Protein AF-A0A800EU53-F1 (afdb_monomer_lite)

Secondary structure (DSSP, 8-state):
-HHHHHHHHTT-HHHHHHHHHHTS--TTT-TT-HHHHHHHHHHHHTT-HHHHHHHHHHHHHH-GGGHHHHHH---GGGTTTTT-HHHHHHHHHHSPPP-

Radius of gyration: 13.29 Å; chains: 1; bounding box: 27×33×37 Å

Structure (mmCIF, N/CA/C/O backbone):
data_AF-A0A800EU53-F1
#
_entry.id   AF-A0A800EU53-F1
#
loop_
_atom_site.group_PDB
_atom_site.id
_atom_site.type_symbol
_atom_site.label_atom_id
_atom_site.label_alt_id
_atom_site.label_comp_id
_atom_site.label_asym_id
_atom_site.label_entity_id
_atom_site.label_seq_id
_atom_site.pdbx_PDB_ins_code
_atom_site.Cartn_x
_atom_site.Cartn_y
_atom_site.Cartn_z
_atom_site.occupancy
_atom_site.B_iso_or_equiv
_atom_site.auth_seq_id
_atom_site.auth_comp_id
_atom_site.auth_asym_id
_atom_site.auth_atom_id
_atom_site.pdbx_PDB_model_num
ATOM 1 N N . MET A 1 1 ? -7.072 -10.280 -0.774 1.00 93.19 1 MET A N 1
ATOM 2 C CA . MET A 1 1 ? -6.675 -8.894 -0.455 1.00 93.19 1 MET A CA 1
ATOM 3 C C . MET A 1 1 ? -7.851 -7.916 -0.387 1.00 93.19 1 MET A C 1
ATOM 5 O O . MET A 1 1 ? -7.953 -7.246 0.616 1.00 93.19 1 MET A O 1
ATOM 9 N N . LEU A 1 2 ? -8.804 -7.877 -1.332 1.00 94.56 2 LEU A N 1
ATOM 10 C CA . LEU A 1 2 ? -9.949 -6.929 -1.302 1.00 94.56 2 LEU A CA 1
ATOM 11 C C . LEU A 1 2 ? -10.714 -6.818 0.039 1.00 94.56 2 LEU A C 1
ATOM 13 O O . LEU A 1 2 ? -11.170 -5.736 0.399 1.00 94.56 2 LEU A O 1
ATOM 17 N N . VAL A 1 3 ? -10.826 -7.915 0.797 1.00 97.31 3 VAL A N 1
ATOM 18 C CA . VAL A 1 3 ? -11.456 -7.921 2.129 1.00 97.31 3 VAL A CA 1
ATOM 19 C C . VAL A 1 3 ? -10.759 -6.967 3.112 1.00 97.31 3 VAL A C 1
ATOM 21 O O . VAL A 1 3 ? -11.445 -6.356 3.926 1.00 97.31 3 VAL A O 1
ATOM 24 N N . SER A 1 4 ? -9.439 -6.759 3.024 1.0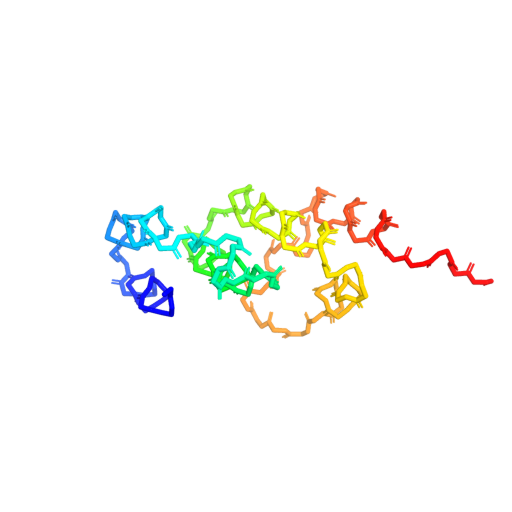0 97.38 4 SER A N 1
ATOM 25 C CA . SER A 1 4 ? -8.740 -5.820 3.914 1.00 97.38 4 SER A CA 1
ATOM 26 C C . SER A 1 4 ? -9.219 -4.381 3.728 1.00 97.38 4 SER A C 1
ATOM 28 O O . SER A 1 4 ? -9.394 -3.680 4.716 1.00 97.38 4 SER A O 1
ATOM 30 N N . ALA A 1 5 ? -9.526 -3.955 2.499 1.00 94.88 5 ALA A N 1
ATOM 31 C CA . ALA A 1 5 ? -10.060 -2.619 2.230 1.00 94.88 5 ALA A CA 1
ATOM 32 C C . ALA A 1 5 ? -11.472 -2.423 2.813 1.00 94.88 5 ALA A C 1
ATOM 34 O O . ALA A 1 5 ? -11.835 -1.319 3.221 1.00 94.88 5 ALA A O 1
ATOM 35 N N . VAL A 1 6 ? -12.277 -3.492 2.865 1.00 96.81 6 VAL A N 1
ATOM 36 C CA . VAL A 1 6 ? -13.595 -3.473 3.521 1.00 96.81 6 VAL A CA 1
ATOM 37 C C . VAL A 1 6 ? -13.432 -3.361 5.036 1.00 96.81 6 VAL A C 1
ATOM 39 O O . VAL A 1 6 ? -14.067 -2.508 5.648 1.00 96.81 6 VAL A O 1
ATOM 42 N N . LEU A 1 7 ? -12.548 -4.171 5.626 1.00 98.25 7 LEU A N 1
ATOM 43 C CA . LEU A 1 7 ? -12.246 -4.134 7.060 1.00 98.25 7 LEU A CA 1
ATOM 44 C C . LEU A 1 7 ? -11.681 -2.772 7.486 1.00 98.25 7 LEU A C 1
ATOM 46 O O . LEU A 1 7 ? -12.137 -2.211 8.479 1.00 98.25 7 LEU A O 1
ATOM 50 N N . ALA A 1 8 ? -10.762 -2.210 6.698 1.00 96.62 8 ALA A N 1
ATOM 51 C CA . ALA A 1 8 ? -10.190 -0.888 6.927 1.00 96.62 8 ALA A CA 1
ATOM 52 C C . ALA A 1 8 ? -11.278 0.190 6.958 1.00 96.62 8 ALA A C 1
ATOM 54 O O . ALA A 1 8 ? -11.371 0.958 7.911 1.00 96.62 8 ALA A O 1
ATOM 55 N N . ARG A 1 9 ? -12.174 0.191 5.962 1.00 93.94 9 ARG A N 1
ATOM 56 C CA . ARG A 1 9 ? -13.276 1.160 5.896 1.00 93.94 9 ARG A CA 1
ATOM 57 C C . ARG A 1 9 ? -14.312 0.978 7.008 1.00 93.94 9 ARG A C 1
ATOM 59 O O . ARG A 1 9 ? -14.979 1.940 7.370 1.00 93.94 9 ARG A O 1
ATOM 66 N N . ALA A 1 10 ? -14.438 -0.228 7.555 1.00 97.62 10 ALA A N 1
ATOM 67 C CA . ALA A 1 10 ? -15.279 -0.514 8.715 1.00 97.62 10 ALA A CA 1
ATOM 68 C C . ALA A 1 10 ? -14.623 -0.138 10.063 1.00 97.62 10 ALA A C 1
ATOM 70 O O . ALA A 1 10 ? -15.226 -0.373 11.106 1.00 97.62 10 ALA A O 1
ATOM 71 N N . GLY A 1 11 ? -13.401 0.413 10.065 1.00 96.50 11 GLY A N 1
ATOM 72 C CA . GLY A 1 11 ? -12.664 0.767 11.284 1.00 96.50 11 GLY A CA 1
ATOM 73 C C . GLY A 1 11 ? -11.999 -0.420 11.992 1.00 96.50 11 GLY A C 1
ATOM 74 O O . GLY A 1 11 ? -11.522 -0.280 13.113 1.00 96.50 11 GLY A O 1
ATOM 75 N N . LEU A 1 12 ? -11.940 -1.594 11.354 1.00 98.44 12 LEU A N 1
ATOM 76 C CA . LEU A 1 12 ? -11.337 -2.811 11.908 1.00 98.44 12 LEU A CA 1
ATOM 77 C C . LEU A 1 12 ? -9.849 -2.895 11.532 1.00 98.44 12 LEU A C 1
ATOM 79 O O . LEU A 1 12 ? -9.440 -3.781 10.775 1.00 98.44 12 LEU A O 1
ATOM 83 N N . ALA A 1 13 ? -9.052 -1.954 12.046 1.00 97.88 13 ALA A N 1
ATOM 84 C CA . ALA A 1 13 ? -7.655 -1.749 11.653 1.00 97.88 13 ALA A CA 1
ATOM 85 C C . ALA A 1 13 ? -6.784 -3.009 11.804 1.00 97.88 13 ALA A C 1
ATOM 87 O O . ALA A 1 13 ? -6.221 -3.478 10.814 1.00 97.88 13 ALA A O 1
ATOM 88 N N . ASP A 1 14 ? -6.758 -3.623 12.990 1.00 98.06 14 ASP A N 1
ATOM 89 C CA . ASP A 1 14 ? -5.934 -4.811 13.264 1.00 98.06 14 ASP A CA 1
ATOM 90 C C . ASP A 1 14 ? -6.289 -5.988 12.343 1.00 98.06 14 ASP A C 1
ATOM 92 O O . ASP A 1 14 ? -5.426 -6.726 11.865 1.00 98.06 14 ASP A O 1
ATOM 96 N N . SER A 1 15 ? -7.581 -6.152 12.043 1.00 98.44 15 SER A N 1
ATOM 97 C CA . SER A 1 15 ? -8.052 -7.208 11.142 1.00 98.44 15 SER A CA 1
ATOM 98 C C . SER A 1 15 ? -7.653 -6.931 9.695 1.00 98.44 15 SER A C 1
ATOM 100 O O . SER A 1 15 ? -7.230 -7.844 8.985 1.00 98.44 15 SER A O 1
ATOM 102 N N . ALA A 1 16 ? -7.757 -5.677 9.249 1.00 98.31 16 ALA A N 1
ATOM 103 C CA . ALA A 1 16 ? -7.300 -5.275 7.927 1.00 98.31 16 ALA A CA 1
ATOM 104 C C . ALA A 1 16 ? -5.791 -5.519 7.768 1.00 98.31 16 ALA A C 1
ATOM 106 O O . ALA A 1 16 ? -5.384 -6.142 6.786 1.00 98.31 16 ALA A O 1
ATOM 107 N N . GLN A 1 17 ? -4.988 -5.122 8.761 1.00 97.75 17 GLN A N 1
ATOM 108 C CA . GLN A 1 17 ? -3.542 -5.359 8.797 1.00 97.75 17 GLN A CA 1
ATOM 109 C C . GLN A 1 17 ? -3.207 -6.854 8.760 1.00 97.75 17 GLN A C 1
ATOM 111 O O . GLN A 1 17 ? -2.398 -7.284 7.939 1.00 97.75 17 GLN A O 1
ATOM 116 N N . ALA A 1 18 ? -3.886 -7.675 9.566 1.00 98.19 18 ALA A N 1
ATOM 117 C CA . ALA A 1 18 ? -3.673 -9.121 9.572 1.00 98.19 18 ALA A CA 1
ATOM 118 C C . ALA A 1 18 ? -3.952 -9.767 8.202 1.00 98.19 18 ALA A C 1
ATOM 120 O O . ALA A 1 18 ? -3.235 -10.681 7.786 1.00 98.19 18 ALA A O 1
ATOM 121 N N . VAL A 1 19 ? -4.980 -9.300 7.484 1.00 98.19 19 VAL A N 1
ATOM 122 C CA . VAL A 1 19 ? -5.275 -9.767 6.120 1.00 98.19 19 VAL A CA 1
ATOM 123 C C . VAL A 1 19 ? -4.214 -9.289 5.129 1.00 98.19 19 VAL A C 1
ATOM 125 O O . VAL A 1 19 ? -3.808 -10.088 4.280 1.00 98.19 19 VAL A O 1
ATOM 128 N N . ILE A 1 20 ? -3.758 -8.032 5.238 1.00 97.81 20 ILE A N 1
ATOM 129 C CA . ILE A 1 20 ? -2.695 -7.465 4.392 1.00 97.81 20 ILE A CA 1
ATOM 130 C C . ILE A 1 20 ? -1.424 -8.306 4.498 1.00 97.81 20 ILE A C 1
ATOM 132 O O . ILE A 1 20 ? -0.935 -8.791 3.480 1.00 97.81 20 ILE A O 1
ATOM 136 N N . GLU A 1 21 ? -0.947 -8.564 5.715 1.00 96.12 21 GLU A N 1
ATOM 137 C CA . GLU A 1 21 ? 0.302 -9.303 5.920 1.00 96.12 21 GLU A CA 1
ATOM 138 C C . GLU A 1 21 ? 0.212 -10.761 5.471 1.00 96.12 21 GLU A C 1
ATOM 140 O O . GLU A 1 21 ? 1.123 -11.280 4.830 1.00 96.12 21 GLU A O 1
ATOM 145 N N . ARG A 1 22 ? -0.915 -11.433 5.730 1.00 95.88 22 ARG A N 1
ATOM 146 C CA . ARG A 1 22 ? -1.070 -12.849 5.358 1.00 95.88 22 ARG A CA 1
ATOM 147 C C . ARG A 1 22 ? -1.343 -13.075 3.877 1.00 95.88 22 ARG A C 1
ATOM 149 O O . ARG A 1 22 ? -1.160 -14.189 3.400 1.00 95.88 22 ARG A O 1
ATOM 156 N N . SER A 1 23 ? -1.817 -12.058 3.157 1.00 95.31 23 SER A N 1
ATOM 157 C CA . SER A 1 23 ? -2.298 -12.223 1.780 1.00 95.31 23 SER A CA 1
ATOM 158 C C . SER A 1 23 ? -1.482 -11.438 0.749 1.00 95.31 23 SER A C 1
ATOM 160 O O . SER A 1 23 ? -2.001 -11.182 -0.338 1.00 95.31 23 SER A O 1
ATOM 162 N N . ARG A 1 24 ? -0.226 -11.069 1.058 1.00 92.12 24 ARG A N 1
ATOM 163 C CA . ARG A 1 24 ? 0.687 -10.354 0.134 1.00 92.12 24 ARG A CA 1
ATOM 164 C C . ARG A 1 24 ? 0.864 -11.065 -1.213 1.00 92.12 24 ARG A C 1
ATOM 166 O O . ARG A 1 24 ? 1.143 -10.412 -2.212 1.00 92.12 24 ARG A O 1
ATOM 173 N N . GLY A 1 25 ? 0.624 -12.375 -1.241 1.00 89.19 25 GLY A N 1
ATOM 174 C CA . GLY A 1 25 ? 0.716 -13.193 -2.441 1.00 89.19 25 GLY A CA 1
ATOM 175 C C . GLY A 1 25 ? 2.108 -13.774 -2.636 1.00 89.19 25 GLY A C 1
ATOM 176 O O . GLY A 1 25 ? 3.103 -13.241 -2.147 1.00 89.19 25 GLY A O 1
ATOM 177 N N . ASP A 1 26 ? 2.151 -14.889 -3.353 1.00 90.62 26 ASP A N 1
ATOM 178 C CA . ASP A 1 26 ? 3.390 -15.531 -3.772 1.00 90.62 26 ASP A CA 1
ATOM 179 C C . ASP A 1 26 ? 3.768 -15.015 -5.175 1.00 90.62 26 ASP A C 1
ATOM 181 O O . ASP A 1 26 ? 2.912 -15.068 -6.058 1.00 90.62 26 ASP A O 1
ATOM 185 N N . PRO A 1 27 ? 4.999 -14.526 -5.419 1.00 92.06 27 PRO A N 1
ATOM 186 C CA . PRO A 1 27 ? 5.422 -14.046 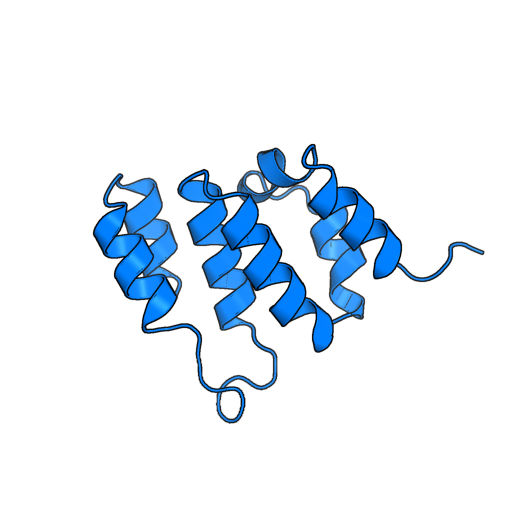-6.739 1.00 92.06 27 PRO A CA 1
ATOM 187 C C . PRO A 1 27 ? 5.329 -15.079 -7.874 1.00 92.06 27 PRO A C 1
ATOM 189 O O . PRO A 1 27 ? 5.296 -14.695 -9.037 1.00 92.06 27 PRO A O 1
ATOM 192 N N . ILE A 1 28 ? 5.298 -16.377 -7.573 1.00 95.44 28 ILE A N 1
ATOM 193 C CA . ILE A 1 28 ? 5.084 -17.446 -8.555 1.00 95.44 28 ILE A CA 1
ATOM 194 C C . ILE A 1 28 ? 3.607 -17.488 -8.977 1.00 95.44 28 ILE A C 1
ATOM 196 O O . ILE A 1 28 ? 3.306 -17.705 -10.149 1.00 95.44 28 ILE A O 1
ATOM 200 N N . LEU A 1 29 ? 2.682 -17.268 -8.036 1.00 95.25 29 LEU A N 1
ATOM 201 C CA . LEU A 1 29 ? 1.231 -17.322 -8.271 1.00 95.25 29 LEU A CA 1
ATOM 202 C C . LEU A 1 29 ? 0.623 -15.962 -8.659 1.00 95.25 29 LEU A C 1
ATOM 204 O O . LEU A 1 29 ? -0.383 -15.920 -9.362 1.00 95.25 29 LEU A O 1
ATOM 208 N N . ASP A 1 30 ? 1.240 -14.858 -8.238 1.00 95.06 30 ASP A N 1
ATOM 209 C CA . ASP A 1 30 ? 0.949 -13.478 -8.642 1.00 95.06 30 ASP A CA 1
ATOM 210 C C . ASP A 1 30 ? 2.236 -12.789 -9.142 1.00 95.06 30 ASP A C 1
ATOM 212 O O . ASP A 1 30 ? 2.796 -11.924 -8.456 1.00 95.06 30 ASP A O 1
ATOM 216 N N . PRO A 1 31 ? 2.719 -13.140 -10.352 1.00 95.12 31 PRO A N 1
ATOM 217 C CA . PRO A 1 31 ? 3.925 -12.536 -10.927 1.00 95.12 31 PRO A CA 1
ATOM 218 C C . PRO A 1 31 ? 3.798 -11.027 -11.132 1.00 95.12 31 PRO A C 1
ATOM 220 O O . PRO A 1 31 ? 4.783 -10.297 -11.078 1.00 95.12 31 PRO A O 1
ATOM 223 N N . THR A 1 32 ? 2.568 -10.553 -11.333 1.00 94.19 32 THR A N 1
ATOM 224 C CA . THR A 1 32 ? 2.251 -9.133 -11.507 1.00 94.19 32 THR A CA 1
ATOM 225 C C . THR A 1 32 ? 2.195 -8.356 -10.200 1.00 94.19 32 THR A C 1
ATOM 227 O O . THR A 1 32 ? 2.003 -7.147 -10.238 1.00 94.19 32 THR A O 1
ATOM 230 N N . ARG A 1 33 ? 2.308 -9.009 -9.037 1.00 95.75 33 ARG A N 1
ATOM 231 C CA . ARG A 1 33 ? 2.180 -8.369 -7.716 1.00 95.75 33 ARG A CA 1
ATOM 232 C C . ARG A 1 33 ? 0.889 -7.555 -7.548 1.00 95.75 33 ARG A C 1
ATOM 234 O O . ARG A 1 33 ? 0.845 -6.591 -6.780 1.00 95.75 33 ARG A O 1
ATOM 241 N N . ASN A 1 34 ? -0.185 -7.931 -8.242 1.00 93.81 34 ASN A N 1
ATOM 242 C CA . ASN A 1 34 ? -1.457 -7.211 -8.209 1.00 93.81 34 ASN A CA 1
ATOM 243 C C . ASN A 1 34 ? -2.072 -7.191 -6.803 1.00 93.81 34 ASN A C 1
ATOM 245 O O . ASN A 1 34 ? -2.759 -6.235 -6.431 1.00 93.81 34 ASN A O 1
ATOM 249 N N . LEU A 1 35 ? -1.801 -8.215 -5.990 1.00 96.38 35 LEU A N 1
ATOM 250 C CA . LEU A 1 35 ? -2.226 -8.250 -4.595 1.00 96.38 35 LEU A CA 1
ATOM 251 C C . LEU A 1 35 ? -1.567 -7.144 -3.762 1.00 96.38 35 LEU A C 1
ATOM 253 O O . LEU A 1 35 ? -2.239 -6.591 -2.890 1.00 96.38 35 LEU A O 1
ATOM 257 N N . LEU A 1 36 ? -0.324 -6.751 -4.059 1.00 95.81 36 LEU A N 1
ATOM 258 C CA . LEU A 1 36 ? 0.343 -5.639 -3.372 1.00 95.81 36 LEU A CA 1
ATOM 259 C C . LEU A 1 36 ? -0.322 -4.302 -3.706 1.00 95.81 36 LEU A C 1
ATOM 261 O O . LEU A 1 36 ? -0.603 -3.526 -2.795 1.00 95.81 36 LEU A O 1
ATOM 265 N N . ARG A 1 37 ? -0.703 -4.075 -4.972 1.00 93.19 37 ARG A N 1
ATOM 266 C CA . ARG A 1 37 ? -1.468 -2.881 -5.379 1.00 93.19 37 ARG A CA 1
ATOM 267 C C . ARG A 1 37 ? -2.792 -2.756 -4.616 1.00 93.19 37 ARG A C 1
ATOM 269 O O . ARG A 1 37 ? -3.153 -1.673 -4.164 1.00 93.19 37 ARG A O 1
ATOM 276 N N . ILE A 1 38 ? -3.509 -3.868 -4.427 1.00 94.25 38 ILE A N 1
ATOM 277 C CA . ILE A 1 38 ? -4.755 -3.887 -3.637 1.00 94.25 38 ILE A CA 1
ATOM 278 C C . ILE A 1 38 ? -4.465 -3.689 -2.139 1.00 94.25 38 ILE A C 1
ATOM 280 O O . ILE A 1 38 ? -5.242 -3.039 -1.440 1.00 94.25 38 ILE A O 1
ATOM 284 N N . GLY A 1 39 ? -3.359 -4.235 -1.629 1.00 96.12 39 GLY A N 1
ATOM 285 C CA . GLY A 1 39 ? -2.921 -4.017 -0.251 1.00 96.12 39 GLY A CA 1
ATOM 286 C C . GLY A 1 39 ? -2.591 -2.550 0.031 1.00 96.12 39 GLY A C 1
ATOM 287 O O . GLY A 1 39 ? -2.971 -2.039 1.082 1.00 96.12 39 GLY A O 1
ATOM 288 N N . ALA A 1 40 ? -1.961 -1.858 -0.922 1.00 94.12 40 ALA A N 1
ATOM 289 C CA . ALA A 1 40 ? -1.647 -0.437 -0.813 1.00 94.12 40 ALA A CA 1
ATOM 290 C C . ALA A 1 40 ? -2.910 0.414 -0.661 1.00 94.12 40 ALA A C 1
ATOM 292 O O . ALA A 1 40 ? -2.987 1.223 0.254 1.00 94.12 40 ALA A O 1
ATOM 293 N N . LEU A 1 41 ? -3.938 0.150 -1.477 1.00 92.69 41 LEU A N 1
ATOM 294 C CA . LEU A 1 41 ? -5.262 0.761 -1.325 1.00 92.69 41 LEU A CA 1
ATOM 295 C C . LEU A 1 41 ? -5.802 0.601 0.107 1.00 92.69 41 LEU A C 1
ATOM 297 O O . LEU A 1 41 ? -6.278 1.561 0.709 1.00 92.69 41 LEU A O 1
ATOM 301 N N . ALA A 1 42 ? -5.743 -0.613 0.659 1.00 95.31 42 ALA A N 1
ATOM 302 C CA . ALA A 1 42 ? -6.238 -0.867 2.008 1.00 95.31 42 ALA A CA 1
ATOM 303 C C . ALA A 1 42 ? -5.439 -0.097 3.071 1.00 95.31 42 ALA A C 1
ATOM 305 O O . ALA A 1 42 ? -6.037 0.440 4.001 1.00 95.31 42 ALA A O 1
ATOM 306 N N . ARG A 1 43 ? -4.116 0.008 2.908 1.00 95.62 43 ARG A N 1
ATOM 307 C CA . ARG A 1 43 ? -3.259 0.825 3.775 1.00 95.62 43 ARG A CA 1
ATOM 308 C C . ARG A 1 43 ? -3.574 2.313 3.684 1.00 95.62 43 ARG A C 1
ATOM 310 O O . ARG A 1 43 ? -3.663 2.960 4.721 1.00 95.62 43 ARG A O 1
ATOM 317 N N . THR A 1 44 ? -3.859 2.839 2.494 1.00 93.31 44 THR A N 1
ATOM 318 C CA . THR A 1 44 ? -4.260 4.245 2.367 1.00 93.31 44 THR A CA 1
ATOM 319 C C . THR A 1 44 ? -5.581 4.530 3.079 1.00 93.31 44 THR A C 1
ATOM 321 O O . THR A 1 44 ? -5.692 5.541 3.761 1.00 93.31 44 THR A O 1
ATOM 324 N N . ILE A 1 45 ? -6.555 3.611 3.021 1.00 93.25 45 ILE A N 1
ATOM 325 C CA . ILE A 1 45 ? -7.811 3.738 3.788 1.00 93.25 45 ILE A CA 1
ATOM 326 C C . ILE A 1 45 ? -7.548 3.756 5.30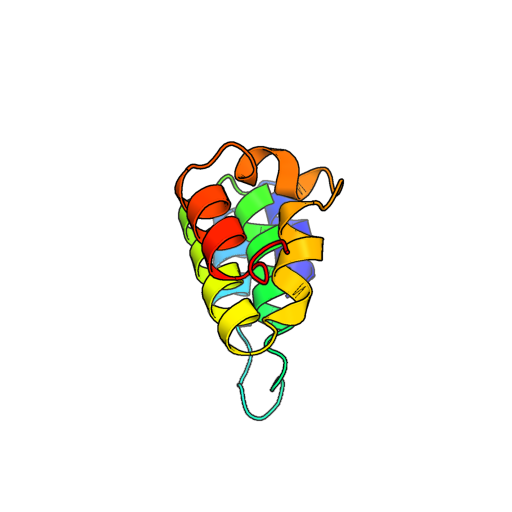5 1.00 93.25 45 ILE A C 1
ATOM 328 O O . ILE A 1 45 ? -8.263 4.435 6.036 1.00 93.25 45 ILE A O 1
ATOM 332 N N . LEU A 1 46 ? -6.533 3.029 5.781 1.00 94.25 46 LEU A N 1
ATOM 333 C CA . LEU A 1 46 ? -6.111 3.039 7.188 1.00 94.25 46 LEU A CA 1
ATOM 334 C C . LEU A 1 46 ? -5.330 4.304 7.585 1.00 94.25 46 LEU A C 1
ATOM 336 O O . LEU A 1 46 ? -5.026 4.467 8.764 1.00 94.25 46 LEU A O 1
ATOM 340 N N . GLY A 1 47 ? -4.979 5.172 6.632 1.00 92.12 47 GLY A N 1
ATOM 341 C CA . GLY A 1 47 ? -4.064 6.294 6.855 1.00 92.12 47 GLY A CA 1
ATOM 342 C C . GLY A 1 47 ? -2.588 5.887 6.966 1.00 92.12 47 GLY A C 1
ATOM 343 O O . GLY A 1 47 ? -1.753 6.727 7.284 1.00 92.12 47 GLY A O 1
ATOM 344 N N . ASP A 1 48 ? -2.247 4.624 6.684 1.00 93.75 48 ASP A N 1
ATOM 345 C CA . ASP A 1 48 ? -0.873 4.104 6.659 1.00 93.75 48 ASP A CA 1
ATOM 346 C C . ASP A 1 48 ? -0.209 4.450 5.316 1.00 93.75 48 ASP A C 1
ATOM 348 O O . ASP A 1 48 ? -0.136 3.633 4.392 1.00 93.75 48 ASP A O 1
ATOM 352 N N . GLN A 1 49 ? 0.201 5.712 5.179 1.00 90.75 49 GLN A N 1
ATOM 353 C CA . GLN A 1 49 ? 0.762 6.238 3.934 1.00 90.75 49 GLN A CA 1
ATOM 354 C C . GLN A 1 49 ? 2.115 5.598 3.597 1.00 90.75 49 GLN A C 1
ATOM 356 O O . GLN A 1 49 ? 2.312 5.152 2.466 1.00 90.75 49 GLN A O 1
ATOM 361 N N . GLU A 1 50 ? 3.008 5.469 4.581 1.00 91.50 50 GLU A N 1
ATOM 362 C CA . GLU A 1 50 ? 4.328 4.847 4.407 1.00 91.50 50 GLU A CA 1
ATOM 363 C C . GLU A 1 50 ? 4.210 3.386 3.952 1.00 91.50 50 GLU A C 1
ATOM 365 O O . GLU A 1 50 ? 4.845 2.959 2.979 1.00 91.50 50 GLU A O 1
ATOM 370 N N . GLY A 1 51 ? 3.345 2.604 4.604 1.00 93.88 51 GLY A N 1
ATOM 371 C CA . GLY A 1 51 ? 3.121 1.219 4.222 1.00 93.88 51 GLY A CA 1
ATOM 372 C C . GLY A 1 51 ? 2.452 1.090 2.851 1.00 93.88 51 GLY A C 1
ATOM 373 O O . GLY A 1 51 ? 2.723 0.131 2.120 1.00 93.88 51 GLY A O 1
ATOM 374 N N . ALA A 1 52 ? 1.571 2.025 2.480 1.00 93.44 52 ALA A N 1
ATOM 375 C CA . ALA A 1 52 ? 0.957 2.043 1.155 1.00 93.44 52 ALA A CA 1
ATOM 376 C C . ALA A 1 52 ? 2.009 2.290 0.066 1.00 93.44 52 ALA A C 1
ATOM 378 O O . ALA A 1 52 ? 2.049 1.548 -0.917 1.00 93.44 52 ALA A O 1
ATOM 379 N N . ILE A 1 53 ? 2.895 3.269 0.273 1.00 90.75 53 ILE A N 1
ATOM 380 C CA . ILE A 1 53 ? 4.006 3.577 -0.636 1.00 90.75 53 ILE A CA 1
ATOM 381 C C . ILE A 1 53 ? 4.942 2.375 -0.757 1.00 90.75 53 ILE A C 1
ATOM 383 O O . ILE A 1 53 ? 5.274 1.983 -1.870 1.00 90.75 53 ILE A O 1
ATOM 387 N N . THR A 1 54 ? 5.277 1.718 0.355 1.00 93.00 54 THR A N 1
ATOM 388 C CA . THR A 1 54 ? 6.113 0.503 0.352 1.00 93.00 54 THR A CA 1
ATOM 389 C C . THR A 1 54 ? 5.540 -0.578 -0.571 1.00 93.00 54 THR A C 1
ATOM 391 O O . THR A 1 54 ? 6.244 -1.114 -1.426 1.00 93.00 54 THR A O 1
ATOM 394 N N . LEU A 1 55 ? 4.237 -0.864 -0.461 1.00 94.31 55 LEU A N 1
ATOM 395 C CA . LEU A 1 55 ? 3.587 -1.858 -1.319 1.00 94.31 55 LEU A CA 1
ATOM 396 C C . LEU A 1 55 ? 3.510 -1.433 -2.792 1.00 94.31 55 LEU A C 1
ATOM 398 O O . LEU A 1 55 ? 3.602 -2.286 -3.677 1.00 94.31 55 LEU A O 1
ATOM 402 N N . LEU A 1 56 ? 3.318 -0.140 -3.070 1.00 91.19 56 LEU A N 1
ATOM 403 C CA . LEU A 1 56 ? 3.300 0.378 -4.441 1.00 91.19 56 LEU A CA 1
ATOM 404 C C . LEU A 1 56 ? 4.684 0.327 -5.088 1.00 91.19 56 LEU A C 1
ATOM 406 O O . LEU A 1 56 ? 4.772 -0.010 -6.268 1.00 91.19 56 LEU A O 1
ATOM 410 N N . SER A 1 57 ? 5.745 0.584 -4.322 1.00 89.69 57 SER A N 1
ATOM 411 C CA . SER A 1 57 ? 7.130 0.419 -4.763 1.00 89.69 57 SER A CA 1
ATOM 412 C C . SER A 1 57 ? 7.401 -1.013 -5.207 1.00 89.69 57 SER A C 1
ATOM 414 O O . SER A 1 57 ? 7.790 -1.227 -6.353 1.00 89.69 57 SER A O 1
ATOM 416 N N . GLU A 1 58 ? 7.072 -2.001 -4.368 1.00 92.12 58 GLU A N 1
ATOM 417 C CA . GLU A 1 58 ? 7.203 -3.425 -4.716 1.00 92.12 58 GLU A CA 1
ATOM 418 C C . GLU A 1 58 ? 6.368 -3.806 -5.959 1.00 92.12 58 GLU A C 1
ATOM 420 O O . GLU A 1 58 ? 6.805 -4.591 -6.802 1.00 92.12 58 GLU A O 1
ATOM 425 N N . TYR A 1 59 ? 5.161 -3.250 -6.110 1.00 92.94 59 TYR A N 1
ATOM 426 C CA . TYR A 1 59 ? 4.322 -3.478 -7.292 1.00 92.94 59 TYR A CA 1
ATOM 427 C C . TYR A 1 59 ? 4.938 -2.891 -8.574 1.00 92.94 59 TYR A C 1
ATOM 429 O O . TYR A 1 59 ? 4.859 -3.507 -9.639 1.00 92.94 59 TYR A O 1
ATOM 437 N N . LEU A 1 60 ? 5.554 -1.713 -8.507 1.00 89.31 60 LEU A N 1
ATOM 438 C CA . LEU A 1 60 ? 6.086 -1.023 -9.684 1.00 89.31 60 LEU A CA 1
ATOM 439 C C . LEU A 1 60 ? 7.483 -1.481 -10.094 1.00 89.31 60 LEU A C 1
ATOM 441 O O . LEU A 1 60 ? 7.849 -1.280 -11.251 1.00 89.31 60 LEU A O 1
ATOM 445 N N . GLU A 1 61 ? 8.221 -2.181 -9.230 1.00 90.12 61 GLU A N 1
ATOM 446 C CA . GLU A 1 61 ? 9.438 -2.896 -9.641 1.00 90.12 61 GLU A CA 1
ATOM 447 C C . GLU A 1 61 ? 9.175 -3.832 -10.830 1.00 90.12 61 GLU A C 1
ATOM 449 O O . GLU A 1 61 ? 10.004 -3.924 -11.740 1.00 90.12 61 GLU A O 1
ATOM 454 N N . VAL A 1 62 ? 7.996 -4.467 -10.854 1.00 92.75 62 VAL A N 1
ATOM 455 C CA . VAL A 1 62 ? 7.558 -5.374 -11.926 1.00 92.75 62 VAL A CA 1
ATOM 456 C C . VAL A 1 62 ? 6.562 -4.744 -12.912 1.00 92.75 62 VAL A C 1
ATOM 458 O O . VAL A 1 62 ? 6.439 -5.238 -14.029 1.00 92.75 62 VAL A O 1
ATOM 461 N N . ASN A 1 63 ? 5.899 -3.633 -12.562 1.00 90.25 63 ASN A N 1
ATOM 462 C CA . ASN A 1 63 ? 4.903 -2.959 -13.414 1.00 90.25 63 ASN A CA 1
ATOM 463 C C . ASN A 1 63 ? 5.250 -1.494 -13.719 1.00 90.25 63 ASN A C 1
ATOM 465 O O . ASN A 1 63 ? 4.383 -0.631 -13.627 1.00 90.25 63 ASN A O 1
ATOM 469 N N . ARG A 1 64 ? 6.495 -1.179 -14.094 1.00 86.19 64 ARG A N 1
ATOM 470 C CA . ARG A 1 64 ? 6.949 0.221 -14.268 1.00 86.19 64 ARG A CA 1
ATOM 471 C C . ARG A 1 64 ? 6.031 1.097 -15.131 1.00 86.19 64 ARG A C 1
ATOM 473 O O . ARG A 1 64 ? 5.843 2.265 -14.818 1.00 86.19 64 ARG A O 1
ATOM 480 N N . 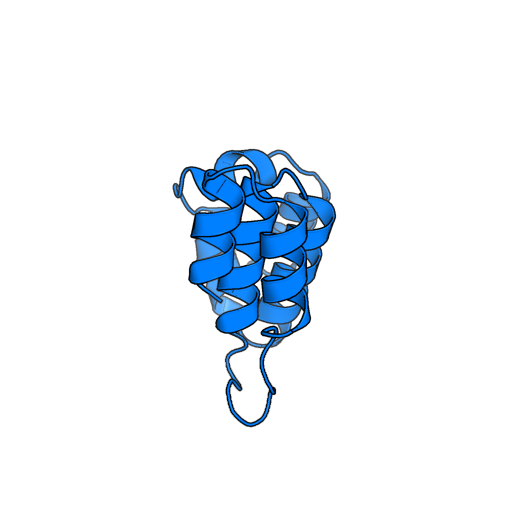SER A 1 65 ? 5.408 0.541 -16.172 1.00 84.38 65 SER A N 1
ATOM 481 C CA . SER A 1 65 ? 4.475 1.280 -17.038 1.00 84.38 65 SER A CA 1
ATOM 482 C C . SER A 1 65 ? 3.211 1.780 -16.324 1.00 84.38 65 SER A C 1
ATOM 484 O O . SER A 1 65 ? 2.546 2.669 -16.839 1.00 84.38 65 SER A O 1
ATOM 486 N N . ALA A 1 66 ? 2.868 1.230 -15.156 1.00 84.62 66 ALA A N 1
ATOM 487 C CA . ALA A 1 66 ? 1.714 1.651 -14.363 1.00 84.62 66 ALA A CA 1
ATOM 488 C C . ALA A 1 66 ? 2.003 2.868 -13.463 1.00 84.62 66 ALA A C 1
ATOM 490 O O . ALA A 1 66 ? 1.093 3.359 -12.798 1.00 84.62 66 ALA A O 1
ATOM 491 N N . ALA A 1 67 ? 3.247 3.357 -13.405 1.00 81.75 67 ALA A N 1
ATOM 492 C CA . ALA A 1 67 ? 3.606 4.456 -12.513 1.00 81.75 67 ALA A CA 1
ATOM 493 C C . ALA A 1 67 ? 2.906 5.766 -12.870 1.00 81.75 67 ALA A C 1
ATOM 495 O O . ALA A 1 67 ? 2.401 6.439 -11.976 1.00 81.75 67 ALA A O 1
ATOM 496 N N . GLU A 1 68 ? 2.821 6.099 -14.160 1.00 78.56 68 GLU A N 1
ATOM 497 C CA . GLU A 1 68 ? 2.115 7.301 -14.608 1.00 78.56 68 GLU A CA 1
ATOM 49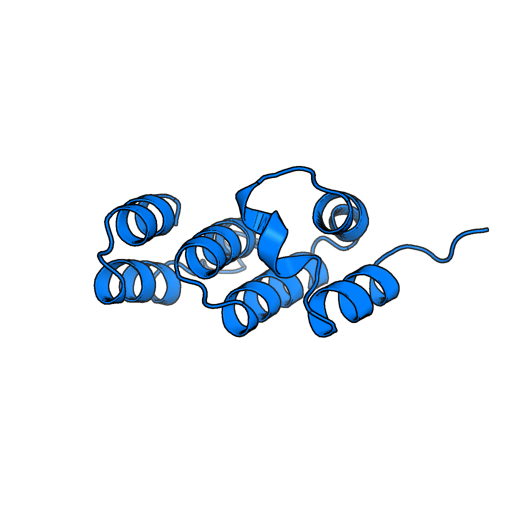8 C C . GLU A 1 68 ? 0.624 7.222 -14.260 1.00 78.56 68 GLU A C 1
ATOM 500 O O . GLU A 1 68 ? 0.083 8.171 -13.695 1.00 78.56 68 GLU A O 1
ATOM 505 N N . GLU A 1 69 ? -0.024 6.075 -14.501 1.00 83.00 69 GLU A N 1
ATOM 506 C CA . GLU A 1 69 ? -1.427 5.848 -14.122 1.00 83.00 69 GLU A CA 1
ATOM 507 C C . GLU A 1 69 ? -1.631 6.029 -12.612 1.00 83.00 69 GLU A C 1
ATOM 509 O O . GLU A 1 69 ? -2.579 6.683 -12.189 1.00 83.00 69 GLU A O 1
ATOM 514 N N . ILE A 1 70 ? -0.738 5.483 -11.783 1.00 81.62 70 ILE A N 1
ATOM 515 C CA . ILE A 1 70 ? -0.840 5.583 -10.321 1.00 81.62 70 ILE A CA 1
ATOM 516 C C . ILE A 1 70 ? -0.611 7.019 -9.844 1.00 81.62 70 ILE A C 1
ATOM 518 O O . ILE A 1 70 ? -1.365 7.506 -9.003 1.00 81.62 70 ILE A O 1
ATOM 522 N N . ALA A 1 71 ? 0.391 7.707 -10.390 1.00 76.25 71 ALA A N 1
ATOM 523 C CA . ALA A 1 71 ? 0.728 9.077 -10.019 1.00 76.25 71 ALA A CA 1
ATOM 524 C C . ALA A 1 71 ? -0.364 10.080 -10.415 1.00 76.25 71 ALA A C 1
ATOM 526 O O . ALA A 1 71 ? -0.628 11.040 -9.691 1.00 76.25 71 ALA A O 1
ATOM 527 N N . THR A 1 72 ? -1.003 9.850 -11.564 1.00 73.94 72 THR A N 1
ATOM 528 C CA . THR A 1 72 ? -2.038 10.731 -12.127 1.00 73.94 72 THR A CA 1
ATOM 529 C C . THR A 1 72 ? -3.457 10.290 -11.787 1.00 73.94 72 THR A C 1
ATOM 531 O O . THR A 1 72 ? -4.410 10.977 -12.143 1.00 73.94 72 THR A O 1
ATOM 534 N N . SER A 1 73 ? -3.620 9.160 -11.097 1.00 72.44 73 SER A N 1
ATOM 535 C CA . SER A 1 73 ? -4.932 8.581 -10.845 1.00 72.44 73 SER A CA 1
ATOM 536 C C . SER A 1 73 ? -5.818 9.540 -10.042 1.00 72.44 73 SER A C 1
ATOM 538 O O . SER A 1 73 ? -5.473 9.948 -8.928 1.00 72.44 73 SER A O 1
ATOM 540 N N . ASP A 1 74 ? -7.031 9.766 -10.541 1.00 67.56 74 ASP A N 1
ATOM 541 C CA . ASP A 1 74 ? -8.092 10.498 -9.839 1.00 67.56 74 ASP A CA 1
ATOM 542 C C . ASP A 1 74 ? -8.832 9.646 -8.796 1.00 67.56 74 ASP A C 1
ATOM 544 O O . ASP A 1 74 ? -9.851 10.064 -8.235 1.00 67.56 74 ASP A O 1
ATOM 548 N N . TYR A 1 75 ? -8.358 8.428 -8.516 1.00 75.94 75 TYR A N 1
ATOM 549 C CA . TYR A 1 75 ? -8.987 7.595 -7.509 1.00 75.94 75 TYR A CA 1
ATOM 550 C C . TYR A 1 75 ? -8.914 8.273 -6.134 1.00 75.94 75 TYR A C 1
ATOM 552 O O . TYR A 1 75 ? -7.836 8.527 -5.595 1.00 75.94 75 TYR A O 1
ATOM 560 N N . TRP A 1 76 ? -10.084 8.532 -5.538 1.00 72.44 76 TRP A N 1
ATOM 561 C CA . TRP A 1 76 ? -10.210 9.283 -4.282 1.00 72.44 76 TRP A CA 1
ATOM 562 C C . TRP A 1 76 ? -9.377 8.698 -3.134 1.00 72.44 76 TRP A C 1
ATOM 564 O O . TRP A 1 76 ? -8.954 9.433 -2.249 1.00 72.44 76 TRP A O 1
ATOM 574 N N . TRP A 1 77 ? -9.118 7.390 -3.158 1.00 73.38 77 TRP A N 1
ATOM 575 C CA . TRP A 1 77 ? -8.342 6.688 -2.141 1.00 73.38 77 TRP A CA 1
ATOM 576 C C . TRP A 1 77 ? -6.829 6.851 -2.280 1.00 73.38 77 TRP A C 1
ATOM 578 O O . TRP A 1 77 ? -6.134 6.467 -1.359 1.00 73.38 77 TRP A O 1
ATOM 588 N N . PHE A 1 78 ? -6.301 7.389 -3.383 1.00 75.12 78 PHE A N 1
ATOM 589 C CA . PHE A 1 78 ? -4.889 7.791 -3.481 1.00 75.12 78 PHE A CA 1
ATOM 590 C C . PHE A 1 78 ? -4.696 9.289 -3.278 1.00 75.12 78 PHE A C 1
ATOM 592 O O . PHE A 1 78 ? -3.562 9.763 -3.265 1.00 75.12 78 PHE A O 1
ATOM 599 N N . ARG A 1 79 ? -5.786 10.039 -3.070 1.00 75.50 79 ARG A N 1
ATOM 600 C CA . ARG A 1 79 ? -5.747 11.494 -2.927 1.00 75.50 79 ARG A CA 1
ATOM 601 C C . ARG A 1 79 ? -4.731 11.941 -1.880 1.00 75.50 79 ARG A C 1
ATOM 603 O O . ARG A 1 79 ? -3.960 12.845 -2.172 1.00 75.50 79 ARG A O 1
ATOM 610 N N . ASP A 1 80 ? -4.714 11.266 -0.735 1.00 76.44 80 ASP A N 1
ATOM 611 C CA . ASP A 1 80 ? -3.866 11.621 0.403 1.00 76.44 80 ASP A CA 1
ATOM 612 C C . ASP A 1 80 ? -2.396 11.203 0.203 1.00 76.44 80 ASP A C 1
ATOM 614 O O . ASP A 1 80 ? -1.517 11.749 0.858 1.00 76.44 80 ASP A O 1
ATOM 618 N N . LEU A 1 81 ? -2.106 10.274 -0.722 1.00 78.12 81 LEU A N 1
ATOM 619 C CA . LEU A 1 81 ? -0.728 9.926 -1.092 1.00 78.12 81 LEU A CA 1
ATOM 620 C C . LEU A 1 81 ? -0.106 10.938 -2.056 1.00 78.12 81 LEU A C 1
ATOM 622 O O . LEU A 1 81 ? 1.108 11.089 -2.054 1.00 78.12 81 LEU A O 1
ATOM 626 N N . ARG A 1 82 ? -0.900 11.645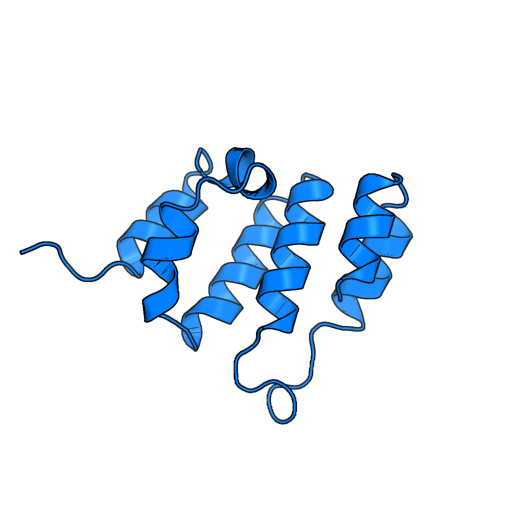 -2.871 1.00 75.44 82 ARG A N 1
ATOM 627 C CA . ARG A 1 82 ? -0.366 12.568 -3.895 1.00 75.44 82 ARG A CA 1
ATOM 628 C C . ARG A 1 82 ? 0.439 13.728 -3.318 1.00 75.44 82 ARG A C 1
ATOM 630 O O . ARG A 1 82 ? 1.348 14.221 -3.980 1.00 75.44 82 ARG A O 1
ATOM 637 N N . ASP A 1 83 ? 0.108 14.143 -2.102 1.00 76.31 83 ASP A N 1
ATOM 638 C CA . ASP A 1 83 ? 0.819 15.209 -1.397 1.00 76.31 83 ASP A CA 1
ATOM 639 C C . ASP A 1 83 ? 2.018 14.671 -0.592 1.00 76.31 83 ASP A C 1
ATOM 641 O O . ASP A 1 83 ? 2.782 15.451 -0.025 1.00 76.31 83 ASP A O 1
ATOM 645 N N . HIS A 1 84 ? 2.214 13.345 -0.544 1.00 81.44 84 HIS A N 1
ATOM 646 C CA . HIS A 1 84 ? 3.333 12.737 0.163 1.00 81.44 84 HIS A CA 1
ATOM 647 C C . HIS A 1 84 ? 4.624 12.864 -0.667 1.00 81.44 84 HIS A C 1
ATOM 649 O O . HIS A 1 84 ? 4.656 12.410 -1.817 1.00 81.44 84 HIS A O 1
ATOM 655 N N . PRO A 1 85 ? 5.716 13.420 -0.107 1.00 78.94 85 PRO A N 1
ATOM 656 C CA . PRO A 1 85 ? 6.945 13.680 -0.857 1.00 78.94 85 PRO A CA 1
ATOM 657 C C . PRO A 1 85 ? 7.542 12.403 -1.459 1.00 78.94 85 PRO A C 1
ATOM 659 O O . PRO A 1 85 ? 7.940 12.408 -2.621 1.00 78.94 85 PRO A O 1
ATOM 662 N N . ASP A 1 86 ? 7.518 11.286 -0.725 1.00 78.50 86 ASP A N 1
ATOM 663 C CA . ASP A 1 86 ? 8.040 10.013 -1.243 1.00 78.50 86 ASP A CA 1
ATOM 664 C C . ASP A 1 86 ? 7.201 9.456 -2.396 1.00 78.50 86 ASP A C 1
ATOM 666 O O . ASP A 1 86 ? 7.746 8.811 -3.285 1.00 78.50 86 ASP A O 1
ATOM 670 N N . PHE A 1 87 ? 5.892 9.729 -2.427 1.00 78.69 87 PHE A N 1
ATOM 671 C CA . PHE A 1 87 ? 5.036 9.313 -3.536 1.00 78.69 87 PHE A CA 1
ATOM 672 C C . PHE A 1 87 ? 5.332 10.136 -4.798 1.00 78.69 87 PHE A C 1
ATOM 674 O O . PHE A 1 87 ? 5.372 9.577 -5.892 1.00 78.69 87 PHE A O 1
ATOM 681 N N . GLN A 1 88 ? 5.603 11.439 -4.653 1.00 76.19 88 GLN A N 1
ATOM 682 C CA . GLN A 1 88 ? 6.006 12.311 -5.763 1.00 76.19 88 GLN A CA 1
ATOM 683 C C . GLN A 1 88 ? 7.395 11.954 -6.296 1.00 76.19 88 GLN A C 1
ATOM 685 O O . GLN A 1 88 ? 7.549 11.735 -7.495 1.00 76.19 88 GLN A O 1
ATOM 690 N N . ALA A 1 89 ? 8.385 11.818 -5.410 1.00 74.75 89 ALA A N 1
ATOM 691 C CA . ALA A 1 89 ? 9.743 11.429 -5.783 1.00 74.75 89 ALA A CA 1
ATOM 692 C C . ALA A 1 89 ? 9.759 10.074 -6.508 1.00 74.75 89 ALA A C 1
ATOM 694 O O . ALA A 1 89 ? 10.482 9.868 -7.482 1.00 74.75 89 ALA A O 1
ATOM 695 N N . PHE A 1 90 ? 8.917 9.149 -6.059 1.00 68.69 90 PHE A N 1
ATOM 696 C CA . PHE A 1 90 ? 8.754 7.847 -6.679 1.00 68.69 90 PHE A CA 1
ATOM 697 C C . PHE A 1 90 ? 8.019 7.903 -8.028 1.00 68.69 90 PHE A C 1
ATOM 699 O O . PHE A 1 90 ? 8.450 7.258 -8.983 1.00 68.69 90 PHE A O 1
ATOM 706 N N . ALA A 1 91 ? 6.957 8.704 -8.151 1.00 66.56 91 ALA A N 1
ATOM 707 C CA . ALA A 1 91 ? 6.290 8.947 -9.428 1.00 66.56 91 ALA A CA 1
ATOM 708 C C . ALA A 1 91 ? 7.254 9.530 -10.475 1.00 66.56 91 ALA A C 1
ATOM 710 O O . ALA A 1 91 ? 7.246 9.098 -11.627 1.00 66.56 91 ALA A O 1
ATOM 711 N N . GLU A 1 92 ? 8.119 10.461 -10.069 1.00 67.25 92 GLU A N 1
ATOM 712 C CA . GLU A 1 92 ? 9.150 11.055 -10.927 1.00 67.25 92 GLU A CA 1
ATOM 713 C C . GLU A 1 92 ? 10.247 10.056 -11.323 1.00 67.25 92 GLU A C 1
ATOM 715 O O . GLU A 1 92 ? 10.728 10.099 -12.453 1.00 67.25 92 GLU A O 1
ATOM 720 N N . LEU A 1 93 ? 10.620 9.130 -10.431 1.00 65.88 93 LEU A N 1
ATOM 721 C CA . LEU A 1 93 ? 11.633 8.102 -10.702 1.00 65.88 93 LEU A CA 1
ATOM 722 C C . LEU A 1 93 ? 11.164 7.064 -11.736 1.00 65.88 93 LEU A C 1
ATOM 724 O O . LEU A 1 93 ? 11.976 6.529 -12.493 1.00 65.88 93 LEU A O 1
ATOM 728 N N . VAL A 1 94 ? 9.871 6.727 -11.729 1.00 62.38 94 VAL A N 1
ATOM 729 C CA . VAL A 1 94 ? 9.323 5.628 -12.541 1.00 62.38 94 VAL A CA 1
ATOM 730 C C . VAL A 1 94 ? 8.619 6.132 -13.811 1.00 62.38 94 VAL A C 1
ATOM 732 O O . VAL A 1 94 ? 8.470 5.366 -14.766 1.00 62.38 94 VAL A O 1
ATOM 735 N N . ALA A 1 95 ? 8.247 7.415 -13.885 1.00 55.97 95 ALA A N 1
ATOM 736 C CA . ALA A 1 95 ? 7.802 8.036 -15.130 1.00 55.97 95 ALA A CA 1
ATOM 737 C C . ALA A 1 95 ? 8.958 8.088 -16.154 1.00 55.97 95 ALA A C 1
ATOM 739 O O . ALA A 1 95 ? 10.084 8.446 -15.799 1.00 55.97 95 ALA A O 1
ATOM 740 N N . PRO A 1 96 ? 8.729 7.743 -17.436 1.00 51.25 96 PRO A N 1
ATOM 741 C CA . PRO A 1 96 ? 9.749 7.937 -18.458 1.00 51.25 96 PRO A CA 1
ATOM 742 C C . PRO A 1 96 ? 10.123 9.423 -18.536 1.00 51.25 96 PRO A C 1
ATOM 744 O O . PRO A 1 96 ? 9.256 10.291 -18.407 1.00 51.25 96 PRO A O 1
ATOM 747 N N . ALA A 1 97 ? 11.409 9.717 -18.758 1.00 50.81 97 ALA A N 1
ATOM 748 C CA . ALA A 1 97 ? 11.880 11.083 -18.968 1.00 50.81 97 ALA A CA 1
ATOM 749 C C . ALA A 1 97 ? 11.004 11.759 -20.034 1.00 50.81 97 ALA A C 1
ATOM 751 O O . ALA A 1 97 ? 10.907 11.261 -21.160 1.00 50.81 97 ALA A O 1
ATOM 752 N N . ARG A 1 98 ? 10.325 12.855 -19.666 1.00 49.09 98 ARG A N 1
ATOM 753 C CA . ARG A 1 98 ? 9.559 13.640 -20.639 1.00 49.09 98 ARG A CA 1
ATOM 754 C C . ARG A 1 98 ? 10.521 14.129 -21.735 1.00 49.09 98 ARG A C 1
ATOM 756 O O . ARG A 1 98 ? 11.602 14.602 -21.377 1.00 49.09 98 ARG A O 1
ATOM 763 N N . PRO A 1 99 ? 10.160 13.987 -23.023 1.00 49.25 99 PRO A N 1
ATOM 764 C CA . PRO A 1 99 ? 10.947 14.528 -24.128 1.00 49.25 99 PRO A CA 1
ATOM 765 C C . PRO A 1 99 ? 10.993 16.060 -24.110 1.00 49.25 99 PRO A C 1
ATOM 767 O O . PRO A 1 99 ? 10.030 16.683 -23.603 1.00 49.25 99 PRO A O 1
#

Foldseek 3Di:
DLVLLVCLLVVVPVVSVVCLVVPQDDCVGCVQSVSLQSNLLSCLSNVNLVSSLVSVVVNCVRVLVCLLCLQPPPPPSCVVNNPPPSNVVVSVVSDPDDD

pLDDT: mean 86.43, std 12.42, range [49.09, 98.44]

Sequence (99 aa):
MLVSAVLARAGLADSAQAVIERSRGDPILDPTRNLLRIGALARTILGDQEGAITLLSEYLEVNRSAAEEIATSDYWWFRDLRDHPDFQAFAELVAPARP